Protein AF-A0A6V7KD59-F1 (afdb_monomer_lite)

Sequence (77 aa):
AFEGLKAYRGVDGKIRMFRPELNMQRMNASANRMGLPAFNGLELIKCFSRLVSIDQEWVPHSESSSLYIRPTIVGID

Organism: NCBI:txid1563983

Structure (mmCIF, N/CA/C/O backbone):
data_AF-A0A6V7KD59-F1
#
_entry.id   AF-A0A6V7KD59-F1
#
loop_
_atom_site.group_PDB
_atom_site.id
_atom_site.type_symbol
_atom_site.label_atom_id
_atom_site.label_alt_id
_atom_site.label_comp_id
_atom_site.label_asym_id
_atom_site.label_entity_id
_atom_site.label_seq_id
_atom_site.pdbx_PDB_ins_code
_atom_site.Cartn_x
_atom_site.Cartn_y
_atom_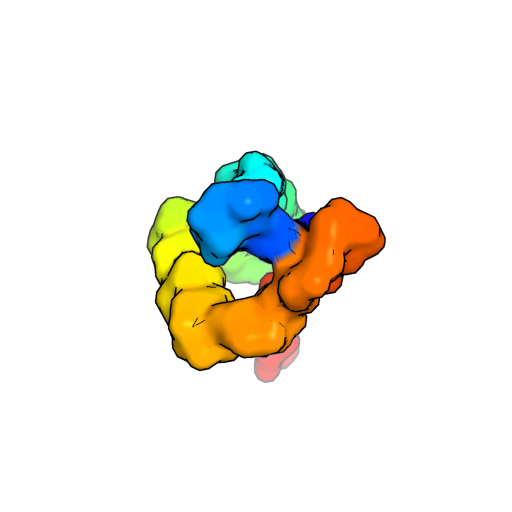site.Cartn_z
_atom_site.occupancy
_atom_site.B_iso_or_equiv
_atom_site.auth_seq_id
_atom_site.auth_comp_id
_atom_site.auth_asym_id
_atom_site.auth_atom_id
_atom_site.pdbx_PDB_model_num
ATOM 1 N N . ALA A 1 1 ? 13.396 -2.811 -5.941 1.00 92.50 1 ALA A N 1
ATOM 2 C CA . ALA A 1 1 ? 12.934 -1.708 -5.064 1.00 92.50 1 ALA A CA 1
ATOM 3 C C . ALA A 1 1 ? 11.894 -2.220 -4.067 1.00 92.50 1 ALA A C 1
ATOM 5 O O . ALA A 1 1 ? 11.293 -3.261 -4.311 1.00 92.50 1 ALA A O 1
ATOM 6 N N . PHE A 1 2 ? 11.657 -1.506 -2.965 1.00 97.31 2 PHE A N 1
ATOM 7 C CA . PHE A 1 2 ? 10.585 -1.830 -2.018 1.00 97.31 2 PHE A CA 1
ATOM 8 C C . PHE A 1 2 ? 9.887 -0.562 -1.522 1.00 97.31 2 PHE A C 1
ATOM 10 O O . PHE A 1 2 ? 10.412 0.539 -1.678 1.00 97.31 2 PHE A O 1
ATOM 17 N N . GLU A 1 3 ? 8.726 -0.740 -0.898 1.00 98.19 3 GLU A N 1
ATOM 18 C CA . GLU A 1 3 ? 7.976 0.314 -0.221 1.00 98.19 3 GLU A CA 1
ATOM 19 C C . GLU A 1 3 ? 7.549 -0.080 1.195 1.00 98.19 3 GLU A C 1
ATOM 21 O O . GLU A 1 3 ? 7.623 -1.241 1.601 1.00 98.19 3 GLU A O 1
ATOM 26 N N . GLY A 1 4 ? 7.089 0.914 1.952 1.00 98.00 4 GLY A N 1
ATOM 27 C CA . GLY A 1 4 ? 6.558 0.721 3.294 1.00 98.00 4 GLY A CA 1
ATOM 28 C C . GLY A 1 4 ? 5.330 1.572 3.548 1.00 98.00 4 GLY A C 1
ATOM 29 O O . GLY A 1 4 ? 5.418 2.799 3.584 1.00 98.00 4 GLY A O 1
ATOM 30 N N . LEU A 1 5 ? 4.199 0.917 3.782 1.00 98.50 5 LEU A N 1
ATOM 31 C CA . LEU A 1 5 ? 2.955 1.561 4.193 1.00 98.50 5 LEU A CA 1
ATOM 32 C C . LEU A 1 5 ? 2.282 0.753 5.299 1.00 98.50 5 LEU A C 1
ATOM 34 O O . LEU A 1 5 ? 2.714 -0.347 5.636 1.00 98.50 5 LEU A O 1
ATOM 38 N N . LYS A 1 6 ? 1.249 1.327 5.908 1.00 98.56 6 LYS A N 1
ATOM 39 C CA . LYS A 1 6 ? 0.561 0.728 7.049 1.00 98.56 6 LYS A CA 1
ATOM 40 C C . LYS A 1 6 ? -0.943 0.711 6.830 1.00 98.56 6 LYS A C 1
ATOM 42 O O . LYS A 1 6 ? -1.503 1.673 6.298 1.00 98.56 6 LYS A O 1
ATOM 47 N N . ALA A 1 7 ? -1.565 -0.367 7.289 1.00 98.56 7 ALA A N 1
ATOM 48 C CA . ALA A 1 7 ? -2.995 -0.470 7.502 1.00 98.56 7 ALA A CA 1
ATOM 49 C C . ALA A 1 7 ? -3.302 -0.346 9.000 1.00 98.56 7 ALA A C 1
ATOM 51 O O . ALA A 1 7 ? -2.636 -0.948 9.847 1.00 98.56 7 ALA A O 1
ATOM 52 N N . TYR A 1 8 ? -4.322 0.445 9.309 1.00 98.38 8 TYR A N 1
ATOM 53 C CA . TYR A 1 8 ? -4.764 0.754 10.664 1.00 98.38 8 TYR A CA 1
ATOM 54 C C . TYR A 1 8 ? -6.222 0.362 10.818 1.00 98.38 8 TYR A C 1
ATOM 56 O O . TYR A 1 8 ? -7.031 0.672 9.939 1.00 98.38 8 TYR A O 1
ATOM 64 N N . ARG A 1 9 ? -6.567 -0.259 11.945 1.00 98.38 9 ARG A N 1
ATOM 65 C CA . ARG A 1 9 ? -7.957 -0.423 12.360 1.00 98.38 9 ARG A CA 1
ATOM 66 C C . ARG A 1 9 ? -8.371 0.833 13.120 1.00 98.38 9 ARG A C 1
ATOM 68 O O . ARG A 1 9 ? -7.776 1.161 14.140 1.00 98.38 9 ARG A O 1
ATOM 75 N N . GLY A 1 10 ? -9.334 1.570 12.579 1.00 96.94 10 GLY A N 1
ATOM 76 C CA . GLY A 1 10 ? -9.871 2.755 13.240 1.00 96.94 10 GLY A CA 1
ATOM 77 C C . GLY A 1 10 ? -10.718 2.394 14.459 1.00 96.94 10 GLY A C 1
ATOM 78 O O . GLY A 1 10 ? -11.163 1.256 14.599 1.00 96.94 10 GLY A O 1
ATOM 79 N N . VAL A 1 11 ? -11.009 3.397 15.288 1.00 95.94 11 VAL A N 1
ATOM 80 C CA . VAL A 1 11 ? -11.935 3.285 16.433 1.00 95.94 11 VAL A CA 1
ATOM 81 C C . VAL A 1 11 ? -13.340 2.819 16.027 1.00 95.94 11 VAL A C 1
ATOM 83 O O . VAL A 1 11 ? -14.075 2.261 16.829 1.00 95.94 11 VAL A O 1
ATOM 86 N N . ASP A 1 12 ? -13.704 3.008 14.755 1.00 96.44 12 ASP A N 1
ATOM 87 C CA . ASP A 1 12 ? -14.956 2.551 14.147 1.00 96.44 12 ASP A CA 1
ATOM 88 C C . ASP A 1 12 ? -14.873 1.126 13.566 1.00 96.44 12 ASP A C 1
ATOM 90 O O . ASP A 1 12 ? -15.747 0.708 12.807 1.00 96.44 12 ASP A O 1
ATOM 94 N N . GLY A 1 13 ? -13.789 0.400 13.845 1.00 95.88 13 GLY A N 1
ATOM 95 C CA . GLY A 1 13 ? -13.522 -0.944 13.334 1.00 95.88 13 GLY A CA 1
ATOM 96 C C . GLY A 1 13 ? -13.100 -1.001 11.863 1.00 95.88 13 GLY A C 1
ATOM 97 O O . GLY A 1 13 ? -12.662 -2.059 11.406 1.00 95.88 13 GLY A O 1
ATOM 98 N N . LYS A 1 14 ? -13.174 0.110 11.113 1.00 97.50 14 LYS A N 1
ATOM 99 C CA . LYS A 1 1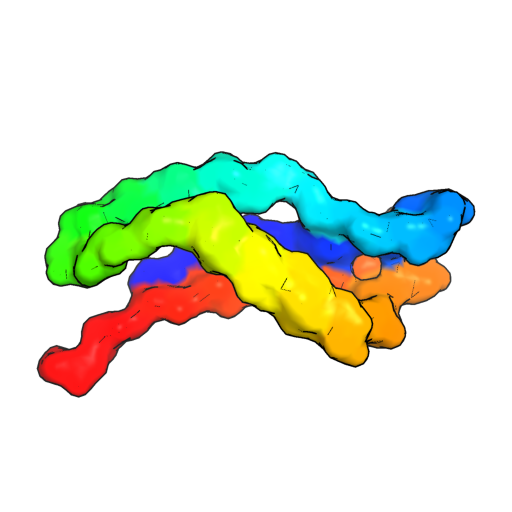4 ? -12.838 0.133 9.682 1.00 97.50 14 LYS A CA 1
ATOM 100 C C . LYS A 1 14 ? -11.330 0.183 9.469 1.00 97.50 14 LYS A C 1
ATOM 102 O O . LYS A 1 14 ? -10.626 0.988 10.082 1.00 97.50 14 LYS A O 1
ATOM 107 N N . ILE A 1 15 ? -10.847 -0.625 8.530 1.00 98.31 15 ILE A N 1
ATOM 108 C CA . ILE A 1 15 ? -9.434 -0.666 8.152 1.00 98.31 15 ILE A CA 1
ATOM 109 C C . ILE A 1 15 ? -9.139 0.401 7.095 1.00 98.31 15 ILE A C 1
ATOM 111 O O . ILE A 1 15 ? -9.885 0.557 6.128 1.00 98.31 15 ILE A O 1
ATOM 115 N N . ARG A 1 16 ? -8.048 1.149 7.279 1.00 98.12 16 ARG A N 1
ATOM 116 C CA . ARG A 1 16 ? -7.615 2.227 6.379 1.00 98.12 16 ARG A CA 1
ATOM 117 C C . ARG A 1 16 ? -6.118 2.161 6.118 1.00 98.12 16 ARG A C 1
ATOM 119 O O . ARG A 1 16 ? -5.345 1.844 7.018 1.00 98.12 16 ARG A O 1
ATOM 126 N N . MET A 1 17 ? -5.713 2.535 4.908 1.00 98.38 17 MET A N 1
ATOM 127 C CA . MET A 1 17 ? -4.317 2.799 4.556 1.00 98.38 17 MET A CA 1
ATOM 128 C C . MET A 1 17 ? -4.083 4.308 4.501 1.00 98.38 17 MET A C 1
ATOM 130 O O . MET A 1 17 ? -4.929 5.052 4.006 1.00 98.38 17 MET A O 1
ATOM 134 N N . PHE A 1 18 ? -2.944 4.773 5.007 1.00 98.19 18 PHE A N 1
ATOM 135 C CA . PHE A 1 18 ? -2.631 6.202 5.022 1.00 98.19 18 PHE A CA 1
ATOM 136 C C . PHE A 1 18 ? -1.874 6.620 3.758 1.00 98.19 18 PHE A C 1
ATOM 138 O O . PHE A 1 18 ? -0.716 6.246 3.584 1.00 98.19 18 PHE A O 1
ATOM 145 N N . ARG A 1 19 ? -2.528 7.423 2.904 1.00 98.31 19 ARG A N 1
ATOM 146 C CA . ARG A 1 19 ? -1.970 8.013 1.668 1.00 98.31 19 ARG A CA 1
ATOM 147 C C . ARG A 1 19 ? -1.210 7.011 0.770 1.00 98.31 19 ARG A C 1
ATOM 149 O O . ARG A 1 19 ? -0.096 7.330 0.335 1.00 98.31 19 ARG A O 1
ATOM 156 N N . PRO A 1 20 ? -1.756 5.811 0.489 1.00 98.56 20 PRO A N 1
ATOM 157 C CA . PRO A 1 20 ? -1.035 4.778 -0.259 1.00 98.56 20 PRO A CA 1
ATOM 158 C C . PRO A 1 20 ? -0.622 5.223 -1.676 1.00 98.56 20 PRO A C 1
ATOM 160 O O . PRO A 1 20 ? 0.346 4.714 -2.236 1.00 98.56 20 PRO A O 1
ATOM 163 N N . GLU A 1 21 ? -1.291 6.225 -2.239 1.00 98.50 21 GLU A N 1
ATOM 164 C CA . GLU A 1 21 ? -1.008 6.831 -3.542 1.00 98.50 21 GLU A CA 1
ATOM 165 C C . GLU A 1 21 ? 0.399 7.434 -3.589 1.00 98.50 21 GLU A C 1
ATOM 167 O O . GLU A 1 21 ? 1.092 7.307 -4.600 1.00 98.50 21 GLU A O 1
ATOM 172 N N . LEU A 1 22 ? 0.867 8.030 -2.485 1.00 98.62 22 LEU A N 1
ATOM 173 C CA . LEU A 1 22 ? 2.229 8.562 -2.404 1.00 98.62 22 LEU A CA 1
ATOM 174 C C . LEU A 1 22 ? 3.284 7.456 -2.394 1.00 98.62 22 LEU A C 1
ATOM 176 O O . LEU A 1 22 ? 4.358 7.626 -2.974 1.00 98.62 22 LEU A O 1
ATOM 180 N N . ASN A 1 23 ? 2.991 6.320 -1.757 1.00 98.75 23 ASN A N 1
ATOM 181 C CA . ASN A 1 23 ? 3.869 5.157 -1.820 1.00 98.75 23 ASN A CA 1
ATOM 182 C C . ASN A 1 23 ? 3.955 4.629 -3.256 1.00 98.75 23 ASN A C 1
ATOM 184 O O . ASN A 1 23 ? 5.046 4.303 -3.706 1.00 98.75 23 ASN A O 1
ATOM 188 N N . MET A 1 24 ? 2.849 4.602 -4.005 1.00 98.50 24 MET A N 1
ATOM 189 C CA . MET A 1 24 ? 2.858 4.153 -5.405 1.00 98.50 24 MET A CA 1
ATOM 190 C C . MET A 1 24 ? 3.633 5.094 -6.323 1.00 98.50 24 MET A C 1
ATOM 192 O O . MET A 1 24 ? 4.408 4.629 -7.157 1.00 98.50 24 MET A O 1
ATOM 196 N N . GLN A 1 25 ? 3.483 6.410 -6.141 1.00 98.50 25 GLN A N 1
ATOM 197 C CA . GLN A 1 25 ? 4.286 7.402 -6.865 1.00 98.50 25 GLN A CA 1
ATOM 198 C C . GLN A 1 25 ? 5.783 7.181 -6.620 1.00 98.50 25 GLN A C 1
ATOM 200 O O . GLN A 1 25 ? 6.566 7.122 -7.570 1.00 98.50 25 GLN A O 1
ATOM 205 N N . ARG A 1 26 ? 6.181 6.994 -5.355 1.00 98.62 26 ARG A N 1
ATOM 206 C CA . ARG A 1 26 ? 7.580 6.737 -4.996 1.00 98.62 26 ARG A CA 1
ATOM 207 C C . ARG A 1 26 ? 8.074 5.388 -5.520 1.00 98.62 26 ARG A C 1
ATOM 209 O O . ARG A 1 26 ? 9.173 5.333 -6.063 1.00 98.62 26 ARG A O 1
ATOM 216 N N . MET A 1 27 ? 7.257 4.338 -5.452 1.00 98.50 27 MET A N 1
ATOM 217 C CA . MET A 1 27 ? 7.610 3.011 -5.958 1.00 98.50 27 MET A CA 1
ATOM 218 C C . MET A 1 27 ? 7.844 3.016 -7.471 1.00 98.50 27 MET A C 1
ATOM 220 O O . MET A 1 27 ? 8.837 2.450 -7.919 1.00 98.50 27 MET A O 1
ATOM 224 N N . ASN A 1 28 ? 6.997 3.701 -8.249 1.00 98.44 28 ASN A N 1
ATOM 225 C CA . ASN A 1 28 ? 7.203 3.871 -9.691 1.00 98.44 28 ASN A CA 1
ATOM 226 C C . ASN A 1 28 ? 8.457 4.705 -9.996 1.00 98.44 28 ASN A C 1
ATOM 228 O O . ASN A 1 28 ? 9.218 4.356 -10.896 1.00 98.44 28 ASN A O 1
ATOM 232 N N . ALA A 1 29 ? 8.731 5.763 -9.223 1.00 98.50 29 ALA A N 1
ATOM 233 C CA . ALA A 1 29 ? 9.969 6.530 -9.369 1.00 98.50 29 ALA A CA 1
ATOM 234 C C . ALA A 1 29 ? 11.218 5.670 -9.082 1.00 98.50 29 ALA A C 1
ATOM 236 O O . ALA A 1 29 ? 12.212 5.755 -9.807 1.00 98.50 29 ALA A O 1
ATOM 237 N N . SER A 1 30 ? 11.166 4.810 -8.058 1.00 98.25 30 SER A N 1
ATOM 238 C CA . SER A 1 30 ? 12.229 3.849 -7.748 1.00 98.25 30 SER A CA 1
ATOM 239 C C . SER A 1 30 ? 12.370 2.763 -8.815 1.00 98.25 30 SER A C 1
ATOM 241 O O . SER A 1 30 ? 13.497 2.442 -9.181 1.00 98.25 30 SER A O 1
ATOM 243 N N . ALA A 1 31 ? 11.264 2.220 -9.333 1.00 98.06 31 ALA A N 1
ATOM 244 C CA . ALA A 1 31 ? 11.275 1.231 -10.410 1.00 98.06 31 ALA A CA 1
ATOM 245 C C . ALA A 1 31 ? 11.926 1.804 -11.677 1.00 98.06 31 ALA A C 1
ATOM 247 O O . ALA A 1 31 ? 12.886 1.223 -12.179 1.00 98.06 31 ALA A O 1
ATOM 248 N N . ASN A 1 32 ? 11.511 3.004 -12.099 1.00 97.75 32 ASN A N 1
ATOM 249 C CA . ASN A 1 32 ? 12.080 3.699 -13.254 1.00 97.75 32 ASN A CA 1
ATOM 250 C C . ASN A 1 32 ? 13.591 3.942 -13.100 1.00 97.75 32 ASN A C 1
ATOM 252 O O . ASN A 1 32 ? 14.360 3.694 -14.023 1.00 97.75 32 ASN A O 1
ATOM 256 N N . ARG A 1 33 ? 14.045 4.366 -11.910 1.00 97.81 33 ARG A N 1
ATOM 257 C CA . ARG A 1 33 ? 15.480 4.556 -11.629 1.00 97.81 33 ARG A CA 1
ATOM 258 C C . ARG A 1 33 ? 16.288 3.259 -11.735 1.00 97.81 33 ARG A C 1
ATOM 260 O O . ARG A 1 33 ? 17.476 3.317 -12.028 1.00 97.81 33 ARG A O 1
ATOM 267 N N . MET A 1 34 ? 15.663 2.115 -11.470 1.00 96.75 34 MET A N 1
ATOM 268 C CA . MET A 1 34 ? 16.295 0.797 -11.537 1.00 96.75 34 MET A CA 1
ATOM 269 C C . MET A 1 34 ? 16.139 0.112 -12.905 1.00 96.75 34 MET A C 1
ATOM 271 O O . MET A 1 34 ? 16.567 -1.028 -13.040 1.00 96.75 34 MET A O 1
ATOM 275 N N . GLY A 1 35 ? 15.507 0.755 -13.894 1.00 96.81 35 GLY A N 1
ATOM 276 C CA . GLY A 1 35 ? 15.186 0.113 -15.175 1.00 96.81 35 GLY A CA 1
ATOM 277 C C . GLY A 1 35 ? 14.129 -0.995 -15.070 1.00 96.81 35 GLY A C 1
ATOM 278 O O . GLY A 1 35 ? 14.010 -1.815 -15.973 1.00 96.81 35 GLY A O 1
ATOM 279 N N . LEU A 1 36 ? 13.368 -1.037 -13.971 1.00 97.38 36 LEU A N 1
ATOM 280 C CA . LEU A 1 36 ? 12.269 -1.982 -13.764 1.00 97.38 36 LEU A CA 1
ATOM 281 C C . LEU A 1 36 ? 10.968 -1.442 -14.385 1.00 97.38 36 LEU A C 1
ATOM 283 O O . LEU A 1 36 ? 10.792 -0.221 -14.46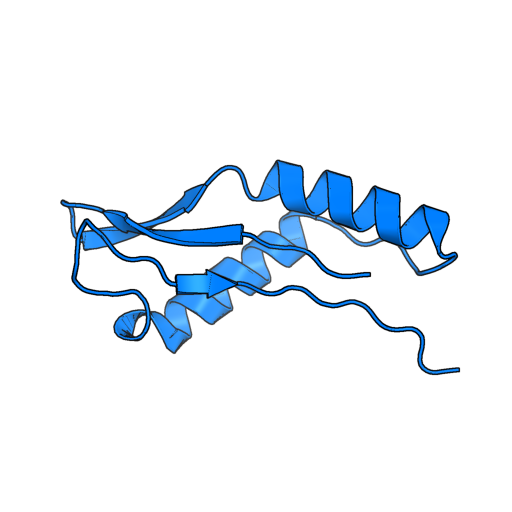4 1.00 97.38 36 LEU A O 1
ATOM 287 N N . PRO A 1 37 ? 10.025 -2.318 -14.784 1.00 96.94 37 PRO A N 1
ATOM 288 C CA . PRO A 1 37 ? 8.770 -1.890 -15.395 1.00 96.94 37 PRO A CA 1
ATOM 289 C C . PRO A 1 37 ? 7.920 -1.046 -14.435 1.00 96.94 37 PRO A C 1
ATOM 291 O O . PRO A 1 37 ? 7.790 -1.352 -13.247 1.00 96.94 37 PRO A O 1
ATOM 294 N N . ALA A 1 38 ? 7.305 0.008 -14.975 1.00 96.69 38 ALA A N 1
ATOM 295 C CA . ALA A 1 38 ? 6.291 0.788 -14.273 1.00 96.69 38 ALA A CA 1
ATOM 296 C C . ALA A 1 38 ? 4.947 0.042 -14.230 1.00 96.69 38 ALA A C 1
ATOM 298 O O . ALA A 1 38 ? 4.681 -0.852 -15.034 1.00 96.69 38 ALA A O 1
ATOM 299 N N . PHE A 1 39 ? 4.071 0.445 -13.313 1.00 97.94 39 PHE A N 1
ATOM 300 C CA . PHE A 1 39 ? 2.739 -0.141 -13.153 1.00 97.94 39 PHE A CA 1
ATOM 301 C C . PHE A 1 39 ? 1.690 0.915 -12.786 1.00 97.94 39 PHE A C 1
ATOM 303 O O . PHE A 1 39 ? 2.006 2.028 -12.351 1.00 97.94 39 PHE A O 1
ATOM 31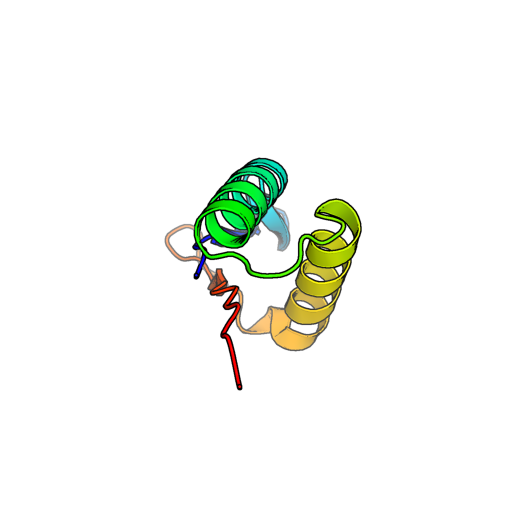0 N N . ASN A 1 40 ? 0.410 0.562 -12.925 1.00 98.56 40 ASN A N 1
ATOM 311 C CA . ASN A 1 40 ? -0.682 1.418 -12.470 1.00 98.56 40 ASN A CA 1
ATOM 312 C C . ASN A 1 40 ? -0.802 1.359 -10.938 1.00 98.56 40 ASN A C 1
ATOM 314 O O . ASN A 1 40 ? -1.244 0.358 -10.370 1.00 98.56 40 ASN A O 1
ATOM 318 N N . GLY A 1 41 ? -0.432 2.454 -10.270 1.00 98.25 41 GLY A N 1
ATOM 319 C CA . GLY A 1 41 ? -0.472 2.554 -8.811 1.00 98.25 41 GLY A CA 1
ATOM 320 C C . GLY A 1 41 ? -1.867 2.360 -8.210 1.00 98.25 41 GLY A C 1
ATOM 321 O O . GLY A 1 41 ? -1.987 1.741 -7.158 1.00 98.25 41 GLY A O 1
ATOM 322 N N . LEU A 1 42 ? -2.928 2.827 -8.877 1.00 98.56 42 LEU A N 1
ATOM 323 C CA . LEU A 1 42 ? -4.297 2.678 -8.370 1.00 98.56 42 LEU A CA 1
ATOM 324 C C . LEU A 1 42 ? -4.756 1.218 -8.389 1.00 98.56 42 LEU A C 1
ATOM 326 O O . LEU A 1 42 ? -5.430 0.776 -7.460 1.00 98.56 42 LEU A O 1
ATOM 330 N N . GLU A 1 43 ? -4.358 0.451 -9.405 1.00 98.75 43 GLU A N 1
ATOM 331 C CA . GLU A 1 43 ? -4.664 -0.983 -9.457 1.00 98.75 43 GLU A CA 1
ATOM 332 C C . GLU A 1 43 ? -3.905 -1.753 -8.373 1.00 98.75 43 GLU A C 1
ATOM 334 O O . GLU A 1 43 ? -4.492 -2.589 -7.687 1.00 98.75 43 GLU A O 1
ATOM 339 N N . LEU A 1 44 ? -2.636 -1.416 -8.122 1.00 98.38 44 LEU A N 1
ATOM 340 C CA . LEU A 1 44 ? -1.875 -2.059 -7.049 1.00 98.38 44 LEU A CA 1
ATOM 341 C C . LEU A 1 44 ? -2.458 -1.746 -5.654 1.00 98.38 44 LEU A C 1
ATOM 343 O O . LEU A 1 44 ? -2.514 -2.628 -4.797 1.00 98.38 44 LEU A O 1
ATOM 347 N N . ILE A 1 45 ? -2.989 -0.537 -5.442 1.00 98.69 45 ILE A N 1
ATOM 348 C CA . ILE A 1 45 ? -3.721 -0.186 -4.212 1.00 98.69 45 ILE A CA 1
ATOM 349 C C . ILE A 1 45 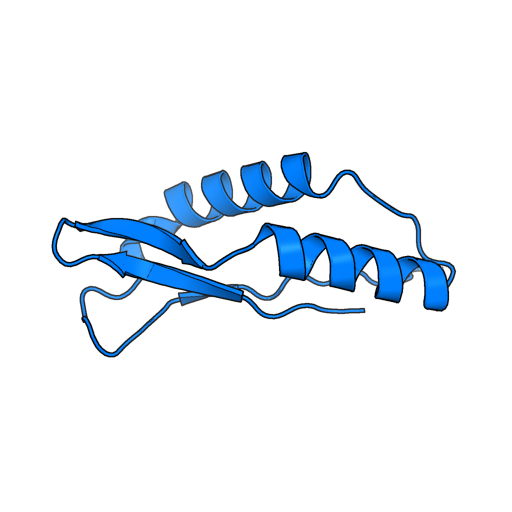? -4.979 -1.046 -4.043 1.00 98.69 45 ILE A C 1
ATOM 351 O O . ILE A 1 45 ? -5.260 -1.494 -2.930 1.00 98.69 45 ILE A O 1
ATOM 355 N N . LYS A 1 46 ? -5.729 -1.326 -5.119 1.00 98.75 46 LYS A N 1
ATOM 356 C CA . LYS A 1 46 ? -6.877 -2.250 -5.056 1.00 98.75 46 LYS A CA 1
ATOM 357 C C . LYS A 1 46 ? -6.434 -3.659 -4.666 1.00 98.75 46 LYS A C 1
ATOM 359 O O . LYS A 1 46 ? -7.090 -4.281 -3.830 1.00 98.75 46 LYS A O 1
ATOM 364 N N . CYS A 1 47 ? -5.309 -4.136 -5.200 1.00 98.69 47 CYS A N 1
ATOM 365 C CA . CYS A 1 47 ? -4.728 -5.421 -4.808 1.00 98.69 47 CYS A CA 1
ATOM 366 C C . CYS A 1 47 ? -4.369 -5.453 -3.315 1.00 98.69 47 CYS A C 1
ATOM 368 O O . CYS A 1 47 ? -4.721 -6.415 -2.634 1.00 98.69 47 CYS A O 1
ATOM 370 N N . PHE A 1 48 ? -3.753 -4.395 -2.772 1.00 98.38 48 PHE A N 1
ATOM 371 C CA . PHE A 1 48 ? -3.487 -4.300 -1.329 1.00 98.38 48 PHE A CA 1
ATOM 372 C C . PHE A 1 48 ? -4.771 -4.292 -0.507 1.00 98.38 48 PHE A C 1
ATOM 374 O O . PHE A 1 48 ? -4.867 -5.042 0.458 1.00 98.38 48 PHE A O 1
ATOM 381 N N . SER A 1 49 ? -5.772 -3.501 -0.901 1.00 98.25 49 SER A N 1
ATOM 382 C CA . SER A 1 49 ? -7.078 -3.475 -0.230 1.00 98.25 49 SER A CA 1
ATOM 383 C C . SER A 1 49 ? -7.723 -4.859 -0.204 1.00 98.25 49 SER A C 1
ATOM 385 O O . SER A 1 49 ? -8.279 -5.261 0.817 1.00 98.25 49 SER A O 1
ATOM 387 N N . ARG A 1 50 ? -7.620 -5.620 -1.302 1.00 98.69 50 ARG A N 1
ATOM 388 C CA . ARG A 1 50 ? -8.145 -6.985 -1.364 1.00 98.69 50 ARG 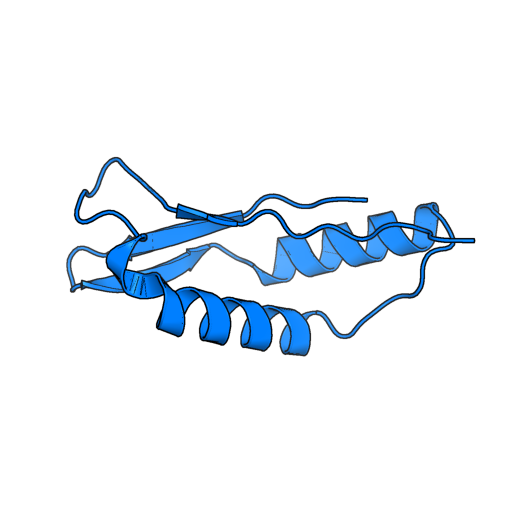A CA 1
ATOM 389 C C . ARG A 1 50 ? -7.363 -7.942 -0.469 1.00 98.69 50 ARG A C 1
ATOM 391 O O . ARG A 1 50 ? -7.995 -8.708 0.251 1.00 98.69 50 ARG A O 1
ATOM 398 N N . LEU A 1 51 ? -6.032 -7.882 -0.491 1.00 98.62 51 LEU A N 1
ATOM 399 C CA . LEU A 1 51 ? -5.170 -8.710 0.356 1.00 98.62 51 LEU A CA 1
ATOM 400 C C . LEU A 1 51 ? -5.427 -8.437 1.843 1.00 98.62 51 LEU A C 1
ATOM 402 O O . LEU A 1 51 ? -5.716 -9.356 2.598 1.00 98.62 51 LEU A O 1
ATOM 406 N N . VAL A 1 52 ? -5.431 -7.165 2.246 1.00 98.44 52 VAL A N 1
ATOM 407 C CA . VAL A 1 52 ? -5.728 -6.752 3.625 1.00 98.44 52 VAL A CA 1
ATOM 408 C C . VAL A 1 52 ? -7.151 -7.136 4.031 1.00 98.44 52 VAL A C 1
ATOM 410 O O . VAL A 1 52 ? -7.377 -7.446 5.189 1.00 98.44 52 VAL A O 1
ATOM 413 N N . SER A 1 53 ? -8.116 -7.151 3.107 1.00 98.19 53 SER A N 1
ATOM 414 C CA . SER A 1 53 ? -9.469 -7.646 3.393 1.00 98.19 53 SER A CA 1
ATOM 415 C C . SER A 1 53 ? -9.506 -9.151 3.677 1.00 98.19 53 SER A C 1
ATOM 417 O O . SER A 1 53 ? -10.351 -9.580 4.459 1.00 98.19 53 SER A O 1
ATOM 419 N N . ILE A 1 54 ? -8.645 -9.945 3.036 1.00 98.56 54 ILE A N 1
ATOM 420 C CA . ILE A 1 54 ? -8.525 -11.386 3.298 1.00 98.56 54 ILE A CA 1
ATOM 421 C C . ILE A 1 54 ? -7.862 -11.595 4.664 1.00 98.56 54 ILE A C 1
ATOM 423 O O . ILE A 1 54 ? -8.413 -12.295 5.508 1.00 98.56 54 ILE A O 1
ATOM 427 N N . ASP A 1 55 ? -6.757 -10.895 4.915 1.00 98.31 55 ASP A N 1
ATOM 428 C CA . ASP A 1 55 ? -5.955 -11.010 6.139 1.00 98.31 55 ASP A CA 1
ATOM 429 C C . ASP A 1 55 ? -6.360 -9.997 7.223 1.00 98.31 55 ASP A C 1
ATOM 431 O O . ASP A 1 55 ? -5.551 -9.607 8.064 1.00 98.31 55 ASP A O 1
ATOM 435 N N . GLN A 1 56 ? -7.611 -9.534 7.214 1.00 98.06 56 GLN A N 1
ATOM 436 C CA . GLN A 1 56 ? -8.036 -8.389 8.027 1.00 98.06 56 GLN A CA 1
ATOM 437 C C . GLN A 1 56 ? -7.835 -8.598 9.532 1.00 98.06 56 GLN A C 1
ATOM 439 O O . GLN A 1 56 ? -7.552 -7.636 10.241 1.00 98.06 56 GLN A O 1
ATOM 444 N N . GLU A 1 57 ? -7.915 -9.838 10.015 1.00 98.06 57 GLU A N 1
ATOM 445 C CA . GLU A 1 57 ? -7.700 -10.192 11.425 1.00 98.06 57 GLU A CA 1
ATOM 446 C C . GLU A 1 57 ? -6.254 -9.957 11.888 1.00 98.06 57 GLU A C 1
ATOM 448 O O . GLU A 1 57 ? -6.006 -9.727 13.069 1.00 98.06 57 GLU A O 1
ATOM 453 N N . TRP A 1 58 ? -5.292 -9.921 10.961 1.00 98.38 58 TRP A N 1
ATOM 454 C CA . TRP A 1 58 ? -3.912 -9.536 11.262 1.00 98.38 58 TRP A CA 1
ATOM 455 C C . TRP A 1 58 ? -3.746 -8.030 11.465 1.00 98.38 58 TRP A C 1
ATOM 457 O O . TRP A 1 58 ? -2.724 -7.595 11.999 1.00 98.38 58 TRP A O 1
ATOM 467 N N . VAL A 1 59 ? -4.726 -7.213 11.059 1.00 98.44 59 VAL A N 1
ATOM 468 C CA . VAL A 1 59 ? -4.742 -5.790 11.403 1.00 98.44 59 VAL A CA 1
ATOM 469 C C . VAL A 1 59 ? -5.119 -5.662 12.881 1.00 98.44 59 VAL A C 1
ATOM 471 O O . VAL A 1 59 ? -6.270 -5.953 13.231 1.00 98.44 59 VAL A O 1
ATOM 474 N N . PRO A 1 60 ? -4.189 -5.211 13.750 1.00 98.06 60 PRO A N 1
ATOM 475 C CA . PRO A 1 60 ? -4.358 -5.313 15.195 1.00 98.06 60 PRO A CA 1
ATOM 476 C C . PRO A 1 60 ? -5.648 -4.669 15.704 1.00 98.06 60 PRO A C 1
ATOM 478 O O . PRO A 1 60 ? -6.022 -3.575 15.282 1.00 98.06 60 PRO A O 1
ATOM 481 N N . HIS A 1 61 ? -6.281 -5.309 16.686 1.00 96.75 61 HIS A N 1
ATOM 482 C CA . HIS A 1 61 ? -7.363 -4.728 17.489 1.00 96.75 61 HIS A CA 1
ATOM 483 C C . HIS A 1 61 ? -6.791 -3.826 18.595 1.00 96.75 61 HIS A C 1
ATOM 485 O O . HIS A 1 61 ? -7.081 -3.995 19.775 1.00 96.75 61 HIS A O 1
ATOM 491 N N . SER A 1 62 ? -5.905 -2.908 18.217 1.00 94.69 62 SER A N 1
ATOM 492 C CA . SER A 1 62 ? -5.236 -1.979 19.124 1.00 94.69 62 SER A CA 1
ATOM 493 C C . SER A 1 62 ? -5.022 -0.646 18.422 1.00 94.69 62 SER A C 1
ATOM 495 O O . SER A 1 62 ? -4.554 -0.608 17.285 1.00 94.69 62 SER A O 1
ATOM 497 N N . GLU A 1 63 ? -5.314 0.447 19.122 1.00 92.06 63 GLU A N 1
ATOM 498 C CA . GLU A 1 63 ? -5.133 1.812 18.615 1.00 92.06 63 GLU A CA 1
ATOM 499 C C . GLU A 1 63 ? -3.654 2.215 18.501 1.00 92.06 63 GLU A C 1
ATOM 501 O O . GLU A 1 63 ? -3.311 3.140 17.768 1.00 92.06 63 GLU A O 1
ATOM 506 N N . SER A 1 64 ? -2.758 1.511 19.199 1.00 94.94 64 SER A N 1
ATOM 507 C CA . SER A 1 64 ? -1.319 1.803 19.221 1.00 94.94 64 SER A CA 1
ATOM 508 C C . SER A 1 64 ? -0.504 0.958 18.239 1.00 94.94 64 SER A C 1
ATOM 510 O O . SER A 1 64 ? 0.722 1.067 18.193 1.00 94.94 64 SER A O 1
ATOM 512 N N . SER A 1 65 ? -1.156 0.092 17.460 1.00 97.75 65 SER A N 1
ATOM 513 C CA . SER A 1 65 ? -0.503 -0.872 16.570 1.00 97.75 65 SER A CA 1
ATOM 514 C C . SER A 1 65 ? -1.058 -0.806 15.146 1.00 97.75 65 SER A C 1
ATOM 516 O O . SER A 1 65 ? -2.101 -0.220 14.875 1.00 97.75 65 SER A O 1
ATOM 518 N N . SER A 1 66 ? -0.326 -1.381 14.196 1.00 98.38 66 SER A N 1
ATOM 519 C CA . SER A 1 66 ? -0.674 -1.332 12.772 1.00 98.38 66 SER A CA 1
ATOM 520 C C . SER A 1 66 ? -0.131 -2.550 12.044 1.00 98.38 66 SER A C 1
ATOM 522 O O . SER A 1 66 ? 0.943 -3.033 12.406 1.00 98.38 66 SER A O 1
ATOM 524 N N . LEU A 1 67 ? -0.789 -2.964 10.964 1.00 98.56 67 LEU A N 1
ATOM 525 C CA . LEU A 1 67 ? -0.224 -3.934 10.031 1.00 98.56 67 LEU A CA 1
ATOM 526 C C . LEU A 1 67 ? 0.680 -3.204 9.036 1.00 98.56 67 LEU A C 1
ATOM 528 O O . LEU A 1 67 ? 0.242 -2.281 8.349 1.00 98.56 67 LEU A O 1
ATOM 532 N N . TYR A 1 68 ? 1.944 -3.604 8.955 1.00 98.62 68 TYR A N 1
ATOM 533 C CA . TYR A 1 68 ? 2.879 -3.052 7.983 1.00 98.62 68 TYR A CA 1
ATOM 534 C C . TYR A 1 68 ? 2.829 -3.852 6.676 1.00 98.62 68 TYR A C 1
ATOM 536 O O . TYR A 1 68 ? 2.954 -5.073 6.679 1.00 98.62 68 TYR A O 1
ATOM 544 N N . ILE A 1 69 ? 2.672 -3.151 5.557 1.00 98.62 69 ILE A N 1
ATOM 545 C CA . ILE A 1 69 ? 2.606 -3.711 4.208 1.00 98.62 69 ILE A CA 1
ATOM 546 C C . ILE A 1 69 ? 3.946 -3.421 3.522 1.00 98.62 69 ILE A C 1
ATOM 548 O O . ILE A 1 69 ? 4.421 -2.280 3.523 1.00 98.62 69 ILE A O 1
ATOM 552 N N . ARG A 1 70 ? 4.548 -4.455 2.923 1.00 98.56 70 ARG A N 1
ATOM 553 C CA . ARG A 1 70 ? 5.879 -4.413 2.291 1.00 98.56 70 ARG A CA 1
ATOM 554 C C . ARG A 1 70 ? 5.808 -4.764 0.796 1.00 98.56 70 ARG A C 1
ATOM 556 O O . ARG A 1 70 ? 6.166 -5.878 0.413 1.00 98.56 70 ARG A O 1
ATOM 563 N N . PRO A 1 71 ? 5.368 -3.843 -0.079 1.00 98.12 71 PRO A N 1
ATOM 564 C CA . PRO A 1 71 ? 5.444 -4.059 -1.517 1.00 98.12 71 PRO A CA 1
ATOM 565 C C . PRO A 1 71 ? 6.902 -4.191 -1.952 1.00 98.12 71 PRO A C 1
ATOM 567 O O . PRO A 1 71 ? 7.752 -3.402 -1.532 1.00 98.12 71 PRO A O 1
ATOM 570 N N . THR A 1 72 ? 7.188 -5.176 -2.797 1.00 98.06 72 THR A N 1
ATOM 571 C CA . THR A 1 72 ? 8.541 -5.464 -3.277 1.00 98.06 72 THR A CA 1
ATOM 572 C C . THR A 1 72 ? 8.492 -5.747 -4.773 1.00 98.06 72 THR A C 1
ATOM 574 O O . THR A 1 72 ? 7.635 -6.497 -5.229 1.00 98.06 72 THR A O 1
ATOM 577 N N . ILE A 1 73 ? 9.403 -5.138 -5.530 1.00 97.44 73 ILE A N 1
ATOM 578 C CA . ILE A 1 73 ? 9.632 -5.419 -6.951 1.00 97.44 73 ILE A CA 1
ATOM 579 C C . ILE A 1 73 ? 11.102 -5.800 -7.137 1.00 97.44 73 ILE A C 1
ATOM 581 O O . ILE A 1 73 ? 12.000 -5.074 -6.691 1.00 97.44 73 ILE A O 1
ATOM 585 N N . VAL A 1 74 ? 11.342 -6.944 -7.771 1.00 97.75 74 VAL A N 1
ATOM 586 C CA . VAL A 1 74 ? 12.673 -7.521 -8.000 1.00 97.75 74 VAL A CA 1
ATOM 587 C C . VAL A 1 74 ? 12.879 -7.761 -9.492 1.00 97.75 74 VAL A C 1
ATOM 589 O O . VAL A 1 74 ? 11.932 -8.115 -10.188 1.00 97.75 74 VAL A O 1
ATOM 592 N N . GLY A 1 75 ? 14.104 -7.537 -9.972 1.00 96.69 75 GLY A N 1
ATOM 593 C CA . GLY A 1 75 ? 14.545 -8.086 -11.253 1.00 96.69 75 GLY A CA 1
ATOM 594 C C . GLY A 1 75 ? 14.866 -9.565 -11.063 1.00 96.69 75 GLY A C 1
ATOM 595 O O . GLY A 1 75 ? 15.359 -9.940 -9.997 1.00 96.69 75 GLY A O 1
ATOM 596 N N . ILE A 1 76 ? 14.526 -10.387 -12.049 1.00 95.19 76 ILE A N 1
ATOM 597 C CA . ILE A 1 76 ? 14.668 -11.850 -11.987 1.00 95.19 76 ILE A CA 1
ATOM 598 C C . ILE A 1 76 ? 15.470 -12.418 -13.163 1.00 95.19 76 ILE A C 1
ATOM 600 O O . ILE A 1 76 ? 15.531 -13.636 -13.308 1.00 95.19 76 ILE A O 1
ATOM 604 N N . ASP A 1 77 ? 16.056 -11.532 -13.968 1.00 75.75 77 ASP A N 1
ATOM 605 C CA . ASP A 1 77 ? 16.919 -11.861 -15.102 1.00 75.75 77 ASP A CA 1
ATOM 606 C C . ASP A 1 77 ? 18.396 -11.800 -14.691 1.00 75.75 77 ASP A C 1
ATOM 608 O O . ASP A 1 77 ? 18.762 -10.858 -13.942 1.00 75.75 77 ASP A O 1
#

InterPro domains:
  IPR005786 Branched-chain amino acid aminotransferase II [PTHR11825] (2-76)
  IPR036038 Aminotransferase-like, PLP-dependent enzymes [SSF56752] (2-74)
  IPR043131 Branched-chain-amino-acid aminotransferase-like, N-terminal [G3DSA:3.30.470.10] (1-77)

Foldseek 3Di:
DKFKWWWAQDPVRDIDTDPQVVRLVVVQVVCVVVVHDHDDSVVVVVVVVVVCVVVVPVQDPDRVDTDMDMGDDDDDD

Radius of gyration: 13.69 Å; chains: 1; bounding box: 32×20×35 Å

Secondary structure (DSSP, 8-state):
-B--EEEEE-TTS-EEESSHHHHHHHHHHHHHHTTPPP--HHHHHHHHHHHHHHSGGGS-SSTT--EEE--B-----

pLDDT: mean 97.5, std 2.8, range [75.75, 98.75]